Protein AF-A0A1X7SL71-F1 (afdb_monomer)

Mean predicted aligned error: 4.8 Å

InterPro domains:
  IPR027791 Galactosyltransferase, C-terminal [PF02709] (44-107)
  IPR029044 Nucleotide-diphospho-sugar transferases [G3DSA:3.90.550.10] (1-158)
  IPR029044 Nucleotide-diphospho-sugar transferases [SSF53448] (43-143)

Structure (mmCIF, N/CA/C/O backbone):
data_AF-A0A1X7SL71-F1
#
_entry.id   AF-A0A1X7SL71-F1
#
loop_
_atom_site.group_PDB
_atom_site.id
_atom_site.type_symbol
_atom_site.label_atom_id
_atom_site.label_alt_id
_atom_site.label_comp_id
_atom_site.label_asym_id
_atom_site.label_entity_id
_atom_site.label_seq_id
_atom_site.pdbx_PDB_ins_code
_atom_site.Cartn_x
_atom_site.Cartn_y
_atom_site.Cartn_z
_atom_site.occupancy
_atom_site.B_iso_or_equiv
_atom_site.auth_seq_id
_atom_site.auth_comp_id
_atom_site.auth_asym_id
_atom_site.auth_atom_id
_atom_site.pdbx_PDB_model_num
ATOM 1 N N . MET A 1 1 ? -11.755 2.488 -23.282 1.00 52.66 1 MET A N 1
ATOM 2 C CA . MET A 1 1 ? -10.966 1.267 -22.998 1.00 52.66 1 MET A CA 1
ATOM 3 C C . MET A 1 1 ? -12.011 0.250 -22.595 1.00 52.66 1 MET A C 1
ATOM 5 O O . MET A 1 1 ? -12.342 0.161 -21.422 1.00 52.66 1 MET A O 1
ATOM 9 N N . ASP A 1 2 ? -12.630 -0.377 -23.592 1.00 79.38 2 ASP A N 1
ATOM 10 C CA . ASP A 1 2 ? -13.856 -1.179 -23.428 1.00 79.38 2 ASP A CA 1
ATOM 11 C C . ASP A 1 2 ? -13.773 -2.496 -24.230 1.00 79.38 2 ASP A C 1
ATOM 13 O O . ASP A 1 2 ? -14.717 -3.274 -24.256 1.00 79.38 2 ASP A O 1
ATOM 17 N N . THR A 1 3 ? -12.629 -2.759 -24.873 1.00 89.06 3 THR A N 1
ATOM 18 C CA . THR A 1 3 ? -12.380 -3.891 -25.784 1.00 89.06 3 THR A CA 1
ATOM 19 C C . THR A 1 3 ? -11.825 -5.135 -25.088 1.00 89.06 3 THR A C 1
ATOM 21 O O . THR A 1 3 ? -11.724 -6.179 -25.715 1.00 89.06 3 THR A O 1
ATOM 24 N N . PHE A 1 4 ? -11.481 -5.042 -23.794 1.00 90.06 4 PHE A N 1
ATOM 25 C CA . PHE A 1 4 ? -10.818 -6.102 -23.012 1.00 90.06 4 PHE A CA 1
ATOM 26 C C . PHE A 1 4 ? -9.438 -6.541 -23.541 1.00 90.06 4 PHE A C 1
ATOM 28 O O . PHE A 1 4 ? -8.924 -7.579 -23.126 1.00 90.06 4 PHE A O 1
ATOM 35 N N . ASP A 1 5 ? -8.798 -5.730 -24.387 1.00 93.25 5 ASP A N 1
ATOM 36 C CA . ASP A 1 5 ? -7.448 -6.012 -24.875 1.00 93.25 5 ASP A CA 1
ATOM 37 C C . ASP A 1 5 ? -6.431 -6.107 -23.729 1.00 93.25 5 ASP A C 1
ATOM 39 O O . ASP A 1 5 ? -6.393 -5.271 -22.818 1.00 93.25 5 ASP A O 1
ATOM 43 N N . TYR A 1 6 ? -5.558 -7.112 -23.806 1.00 93.06 6 TYR A N 1
ATOM 44 C CA . TYR A 1 6 ? -4.435 -7.255 -22.889 1.00 93.06 6 TYR A CA 1
ATOM 45 C C . TYR A 1 6 ? -3.260 -6.407 -23.382 1.00 93.06 6 TYR A C 1
ATOM 47 O O . TYR A 1 6 ? -2.579 -6.763 -24.342 1.00 93.06 6 TYR A O 1
ATOM 55 N N . ILE A 1 7 ? -2.999 -5.289 -22.705 1.00 92.38 7 ILE A N 1
ATOM 56 C CA . ILE A 1 7 ? -1.925 -4.354 -23.059 1.00 92.38 7 ILE A CA 1
ATOM 57 C C . ILE A 1 7 ? -0.848 -4.376 -21.972 1.00 92.38 7 ILE A C 1
ATOM 59 O O . ILE A 1 7 ? -1.141 -4.343 -20.775 1.00 92.38 7 ILE A O 1
ATOM 63 N N . GLY A 1 8 ? 0.418 -4.428 -22.391 1.00 90.50 8 GLY A N 1
ATOM 64 C CA . GLY A 1 8 ? 1.561 -4.417 -21.482 1.00 90.50 8 GLY A CA 1
ATOM 65 C C . GLY A 1 8 ? 1.679 -3.103 -20.704 1.00 90.50 8 GLY A C 1
ATOM 66 O O . GLY A 1 8 ? 1.674 -2.021 -21.285 1.00 90.50 8 GLY A O 1
ATOM 67 N N . ALA A 1 9 ? 1.832 -3.202 -19.382 1.00 86.12 9 ALA A N 1
ATOM 68 C CA . ALA A 1 9 ? 2.164 -2.066 -18.527 1.00 86.12 9 ALA A CA 1
ATOM 69 C C . ALA A 1 9 ? 3.675 -1.763 -18.541 1.00 86.12 9 ALA A C 1
ATOM 71 O O . ALA A 1 9 ? 4.499 -2.670 -18.717 1.00 86.12 9 ALA A O 1
ATOM 72 N N . SER A 1 10 ? 4.031 -0.496 -18.290 1.00 83.88 10 SER A N 1
ATOM 73 C CA . SER A 1 10 ? 5.426 -0.060 -18.130 1.00 83.88 10 SER A CA 1
ATOM 74 C C . SER A 1 10 ? 6.137 -0.848 -17.025 1.00 83.88 10 SER A C 1
ATOM 76 O O . SER A 1 10 ? 5.573 -1.089 -15.958 1.00 83.88 10 SER A O 1
ATOM 78 N N . SER A 1 11 ? 7.389 -1.238 -17.273 1.00 81.25 11 SER A N 1
ATOM 79 C CA . SER A 1 11 ? 8.245 -1.952 -16.315 1.00 81.25 11 SER A CA 1
ATOM 80 C C . SER A 1 11 ? 9.002 -1.036 -15.349 1.00 81.25 11 SER A C 1
ATOM 82 O O . SER A 1 11 ? 9.721 -1.535 -14.491 1.00 81.25 11 SER A O 1
ATOM 84 N N . GLU A 1 12 ? 8.866 0.287 -15.475 1.00 86.88 12 GLU A N 1
ATOM 85 C CA . GLU A 1 12 ? 9.596 1.277 -14.664 1.00 86.88 12 GLU A CA 1
ATOM 86 C C . GLU A 1 12 ? 8.690 2.020 -13.672 1.00 86.88 12 GLU A C 1
ATOM 88 O O . GLU A 1 12 ? 8.853 3.218 -13.420 1.00 86.88 12 GLU A O 1
ATOM 93 N N . LEU A 1 13 ? 7.704 1.311 -13.125 1.00 92.56 13 LEU A N 1
ATOM 94 C CA . LEU A 1 13 ? 6.775 1.830 -12.128 1.00 92.56 13 LEU A CA 1
ATOM 95 C C . LEU A 1 13 ? 6.958 1.096 -10.803 1.00 92.56 13 LEU A C 1
ATOM 97 O O . LEU A 1 13 ? 7.167 -0.117 -10.765 1.00 92.56 13 LEU A O 1
ATOM 101 N N . ARG A 1 14 ? 6.843 1.839 -9.705 1.00 95.38 14 ARG A N 1
ATOM 102 C CA . ARG A 1 14 ? 6.706 1.294 -8.351 1.00 95.38 14 ARG A CA 1
ATOM 103 C C . ARG A 1 14 ? 5.491 1.905 -7.671 1.00 95.38 14 ARG A C 1
ATOM 105 O O . ARG A 1 14 ? 5.054 2.993 -8.038 1.00 95.38 14 ARG A O 1
ATOM 112 N N . GLY A 1 15 ? 4.940 1.205 -6.691 1.00 97.25 15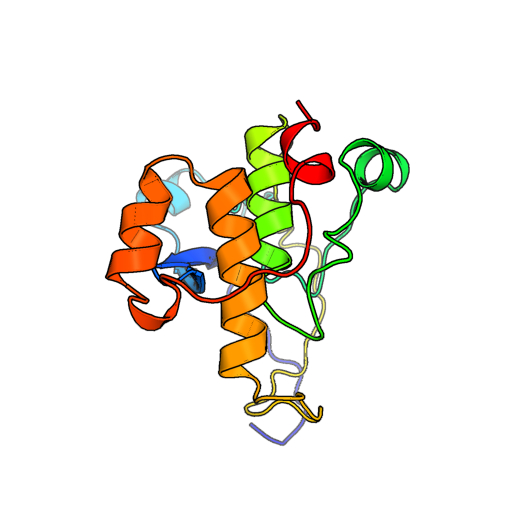 GLY A N 1
ATOM 113 C CA . GLY A 1 15 ? 3.827 1.728 -5.915 1.00 97.25 15 GLY A CA 1
ATOM 114 C C . GLY A 1 15 ? 4.296 2.785 -4.920 1.00 97.25 15 GLY A C 1
ATOM 115 O O . GLY A 1 15 ? 5.328 2.642 -4.263 1.00 97.25 15 GLY A O 1
ATOM 116 N N . GLY A 1 16 ? 3.506 3.838 -4.803 1.00 97.69 16 GLY A N 1
ATOM 117 C CA . GLY A 1 16 ? 3.681 4.921 -3.853 1.00 97.69 16 GLY A CA 1
ATOM 118 C C . GLY A 1 16 ? 2.332 5.413 -3.352 1.00 97.69 16 GLY A C 1
ATOM 119 O O . GLY A 1 16 ? 1.280 4.852 -3.673 1.00 97.69 16 GLY A O 1
ATOM 120 N N . PHE A 1 17 ? 2.365 6.463 -2.542 1.00 98.00 17 PHE A N 1
ATOM 121 C CA . PHE A 1 17 ? 1.162 7.082 -2.005 1.00 98.00 17 PHE A CA 1
ATOM 122 C C . PHE A 1 17 ? 1.390 8.555 -1.670 1.00 98.00 17 PHE A C 1
ATOM 124 O O . PHE A 1 17 ? 2.534 9.006 -1.586 1.00 98.00 17 PHE A O 1
ATOM 131 N N . ASP A 1 18 ? 0.307 9.314 -1.540 1.00 97.44 18 ASP A N 1
ATOM 132 C CA . ASP A 1 18 ? 0.333 10.669 -0.984 1.00 97.44 18 ASP A CA 1
ATOM 133 C C . ASP A 1 18 ? -0.130 10.687 0.480 1.00 97.44 18 ASP A C 1
ATOM 135 O O . ASP A 1 18 ? -0.619 9.689 1.008 1.00 97.44 18 ASP A O 1
ATOM 139 N N . TRP A 1 19 ? -0.017 11.835 1.150 1.00 98.00 19 TRP A N 1
ATOM 140 C CA . TRP A 1 19 ? -0.417 11.958 2.554 1.00 98.00 19 TRP A CA 1
ATOM 141 C C . TRP A 1 19 ? -1.899 11.664 2.805 1.00 98.00 19 TRP A C 1
ATOM 143 O O . TRP A 1 19 ? -2.254 11.316 3.921 1.00 98.00 19 TRP A O 1
ATOM 153 N N . SER A 1 20 ? -2.768 11.704 1.790 1.00 96.56 20 SER A N 1
ATOM 154 C CA . SER A 1 20 ? -4.172 11.305 1.934 1.00 96.56 20 SER A CA 1
ATOM 155 C C . SER A 1 20 ? -4.368 9.782 1.981 1.00 96.56 20 SER A C 1
ATOM 157 O O . SER A 1 20 ? -5.515 9.327 2.012 1.00 96.56 20 SER A O 1
ATOM 159 N N . LEU A 1 21 ? -3.275 9.005 1.969 1.00 97.38 21 LEU A N 1
ATOM 160 C CA . LEU A 1 21 ? -3.258 7.557 1.781 1.00 97.38 21 LEU A CA 1
ATOM 161 C C . LEU A 1 21 ? -4.009 7.165 0.508 1.00 97.38 21 LEU A C 1
ATOM 163 O O . LEU A 1 21 ? -4.893 6.314 0.526 1.00 97.38 21 LEU A O 1
ATOM 167 N N . HIS A 1 22 ? -3.689 7.825 -0.605 1.00 96.69 22 HIS A N 1
ATOM 168 C CA . HIS A 1 22 ? -4.132 7.435 -1.939 1.00 96.69 22 HIS A CA 1
ATOM 169 C C . HIS A 1 22 ? -2.989 6.753 -2.692 1.00 96.69 22 HIS A C 1
ATOM 171 O O . HIS A 1 22 ? -1.881 7.282 -2.748 1.00 96.69 22 HIS A O 1
ATOM 177 N N . PHE A 1 23 ? -3.248 5.572 -3.258 1.00 97.00 23 PHE A N 1
ATOM 178 C CA . PHE A 1 23 ? -2.240 4.806 -3.985 1.00 97.00 23 PHE A CA 1
ATOM 179 C C . PHE A 1 23 ? -1.955 5.459 -5.336 1.00 97.00 23 PHE A C 1
ATOM 181 O O . PHE A 1 23 ? -2.874 5.850 -6.053 1.00 97.00 23 PHE A O 1
ATOM 188 N N . LYS A 1 24 ? -0.681 5.506 -5.716 1.00 95.81 24 LYS A N 1
ATOM 189 C CA . LYS A 1 24 ? -0.238 5.988 -7.022 1.00 95.81 24 LYS A CA 1
ATOM 190 C C . LYS A 1 24 ? 0.915 5.150 -7.556 1.00 95.81 24 LYS A C 1
ATOM 192 O O . LYS A 1 24 ? 1.637 4.499 -6.803 1.00 95.81 24 LYS A O 1
ATOM 197 N N . TRP A 1 25 ? 1.109 5.215 -8.865 1.00 95.25 25 TRP A N 1
ATOM 198 C CA . TRP A 1 25 ? 2.299 4.684 -9.515 1.00 95.25 25 TRP A CA 1
ATOM 199 C C . TRP A 1 25 ? 3.331 5.795 -9.656 1.00 95.25 25 TRP A C 1
ATOM 201 O O . TRP A 1 25 ? 3.078 6.793 -10.327 1.00 95.25 25 TRP A O 1
ATOM 211 N N . ASP A 1 26 ? 4.494 5.611 -9.042 1.00 95.31 26 ASP A N 1
ATOM 212 C CA . ASP A 1 26 ? 5.629 6.512 -9.195 1.00 95.31 26 ASP A CA 1
ATOM 213 C C . ASP A 1 26 ? 6.608 5.924 -10.219 1.00 95.31 26 ASP A C 1
ATOM 215 O O . ASP A 1 26 ? 7.030 4.766 -10.120 1.00 95.31 26 ASP A O 1
ATOM 219 N N . GLY A 1 27 ? 6.980 6.738 -11.207 1.00 94.50 27 GLY A N 1
ATOM 220 C CA . GLY A 1 27 ? 8.041 6.407 -12.152 1.00 94.50 27 GLY A CA 1
ATOM 221 C C . GLY A 1 27 ? 9.419 6.431 -11.496 1.00 94.50 27 GLY A C 1
ATOM 222 O O . GLY A 1 27 ? 9.638 7.079 -10.469 1.00 94.50 27 GLY A O 1
ATOM 223 N N . PHE A 1 28 ? 10.371 5.728 -12.099 1.00 93.62 28 PHE A N 1
ATOM 224 C CA . PHE A 1 28 ? 11.726 5.681 -11.559 1.00 93.62 28 PHE A CA 1
ATOM 225 C C . PHE A 1 28 ? 12.430 7.024 -11.745 1.00 93.62 28 PHE A C 1
ATOM 227 O O . PHE A 1 28 ? 12.360 7.650 -12.808 1.00 93.62 28 PHE A O 1
ATOM 234 N N . THR A 1 29 ? 13.173 7.444 -10.722 1.00 92.94 29 THR A N 1
ATOM 235 C CA . THR A 1 29 ? 14.109 8.561 -10.863 1.00 92.94 29 THR A CA 1
ATOM 236 C C . THR A 1 29 ? 15.279 8.153 -11.768 1.00 92.94 29 THR A C 1
ATOM 238 O O . THR A 1 29 ? 15.595 6.961 -11.872 1.00 92.94 29 THR A O 1
ATOM 241 N N . PRO A 1 30 ? 15.987 9.110 -12.398 1.00 94.12 30 PRO A N 1
ATOM 242 C CA . PRO A 1 30 ? 17.179 8.798 -13.191 1.00 94.12 30 PRO A CA 1
ATOM 243 C C . PRO A 1 30 ? 18.216 7.969 -12.417 1.00 94.12 30 PRO A C 1
ATOM 245 O O . PRO A 1 30 ? 18.770 7.015 -12.954 1.00 94.12 30 PRO A O 1
ATOM 248 N N . ALA A 1 31 ? 18.409 8.264 -11.127 1.00 93.12 31 ALA A N 1
ATOM 249 C CA . ALA A 1 31 ? 19.324 7.521 -10.263 1.00 93.12 31 ALA A CA 1
ATOM 250 C C . ALA A 1 31 ? 18.872 6.072 -10.011 1.00 93.12 31 ALA A C 1
ATOM 252 O O . ALA A 1 31 ? 19.705 5.174 -9.920 1.00 93.12 31 ALA A O 1
ATOM 253 N N . GLN A 1 32 ? 17.564 5.823 -9.898 1.00 92.56 32 GLN A N 1
ATOM 254 C CA . GLN A 1 32 ? 17.030 4.465 -9.764 1.00 92.56 32 GLN A CA 1
ATOM 255 C C . GLN A 1 32 ? 17.212 3.665 -11.050 1.00 92.56 32 GLN A C 1
ATOM 257 O O . GLN A 1 32 ? 17.646 2.520 -10.977 1.00 92.56 32 GLN A O 1
ATOM 262 N N . ARG A 1 33 ? 16.950 4.275 -12.215 1.00 92.44 33 ARG A N 1
ATOM 263 C CA . ARG A 1 33 ? 17.209 3.646 -13.519 1.00 92.44 33 ARG A CA 1
ATOM 264 C C . ARG A 1 33 ? 18.682 3.294 -13.698 1.00 92.44 33 ARG A C 1
ATOM 266 O O . ARG A 1 33 ? 18.985 2.164 -14.047 1.00 92.44 33 ARG A O 1
ATOM 273 N N . ALA A 1 34 ? 19.591 4.218 -13.390 1.00 93.19 34 ALA A N 1
ATOM 274 C CA . ALA A 1 34 ? 21.028 3.998 -13.556 1.00 93.19 34 ALA A CA 1
ATOM 275 C C . ALA A 1 34 ? 21.593 2.880 -12.659 1.00 93.19 34 ALA A C 1
ATOM 277 O O . ALA A 1 34 ? 22.595 2.261 -13.001 1.00 93.19 34 ALA A O 1
ATOM 278 N N .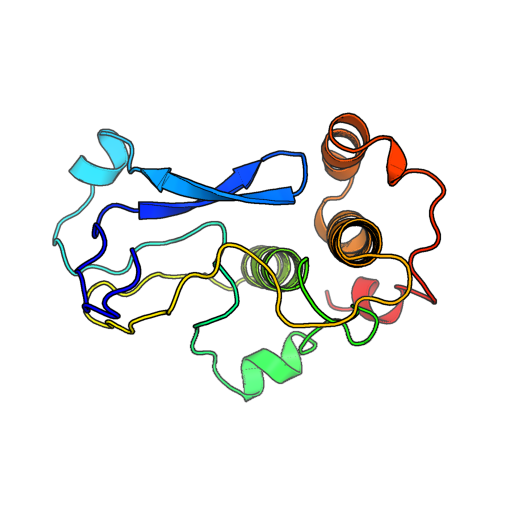 LYS A 1 35 ? 20.960 2.610 -11.508 1.00 93.31 35 LYS A N 1
ATOM 279 C CA . LYS A 1 35 ? 21.356 1.512 -10.609 1.00 93.31 35 LYS A CA 1
ATOM 280 C C . LYS A 1 35 ? 20.916 0.137 -11.104 1.00 93.31 35 LYS A C 1
ATOM 282 O O . LYS A 1 35 ? 21.442 -0.861 -10.611 1.00 93.31 35 LYS A O 1
ATOM 287 N N . ARG A 1 36 ? 19.953 0.079 -12.027 1.00 92.81 36 ARG A N 1
ATOM 288 C CA . ARG A 1 36 ? 19.449 -1.184 -12.552 1.00 92.81 36 ARG A CA 1
ATOM 289 C C . ARG A 1 36 ? 20.490 -1.846 -13.438 1.00 92.81 36 ARG A C 1
ATOM 291 O O . ARG A 1 36 ? 21.006 -1.232 -14.366 1.00 92.81 36 ARG A O 1
ATOM 298 N N . LYS A 1 37 ? 20.762 -3.118 -13.168 1.00 94.12 37 LYS A N 1
ATOM 299 C CA . LYS A 1 37 ? 21.643 -3.953 -13.995 1.00 94.12 37 LYS A CA 1
ATOM 300 C C . LYS A 1 37 ? 20.863 -4.742 -15.037 1.00 94.12 37 LYS A C 1
ATOM 302 O O . LYS A 1 37 ? 21.452 -5.212 -16.004 1.00 94.12 37 LYS A O 1
ATOM 307 N N . SER A 1 38 ? 19.560 -4.930 -14.830 1.00 93.69 38 SER A N 1
ATOM 308 C CA . SER A 1 38 ? 18.732 -5.742 -15.713 1.00 93.69 38 SER A CA 1
ATOM 309 C C . SER A 1 38 ? 17.284 -5.253 -15.729 1.00 93.69 38 SER A C 1
ATOM 311 O O . SER A 1 38 ? 16.718 -4.956 -14.677 1.00 93.69 38 SER A O 1
ATOM 313 N N . PRO A 1 39 ? 16.610 -5.229 -16.893 1.00 91.25 39 PRO A N 1
ATOM 314 C CA . PRO A 1 39 ? 15.197 -4.861 -16.954 1.00 91.25 39 PRO A CA 1
ATOM 315 C C . PRO A 1 39 ? 14.303 -5.807 -16.138 1.00 91.25 39 PRO A C 1
ATOM 317 O O . PRO A 1 39 ? 13.225 -5.391 -15.715 1.00 91.25 39 PRO A O 1
ATOM 320 N N . ILE A 1 40 ? 14.760 -7.033 -15.860 1.00 93.44 40 ILE A N 1
ATOM 321 C CA . ILE A 1 40 ? 13.995 -8.063 -15.147 1.00 93.44 40 ILE A CA 1
ATOM 322 C C . ILE A 1 40 ? 14.335 -8.208 -13.661 1.00 93.44 40 ILE A C 1
ATOM 324 O O . ILE A 1 40 ? 13.757 -9.061 -12.990 1.00 93.44 40 ILE A O 1
ATOM 328 N N . GLU A 1 41 ? 15.255 -7.403 -13.125 1.00 94.88 41 GLU A N 1
ATOM 329 C CA . GLU A 1 41 ? 15.573 -7.494 -11.698 1.00 94.88 41 GLU A CA 1
ATOM 330 C C . GLU A 1 41 ? 14.367 -7.077 -10.831 1.00 94.88 41 GLU A C 1
ATOM 332 O O . GLU A 1 41 ? 13.642 -6.138 -11.213 1.00 94.88 41 GLU A O 1
ATOM 337 N N . PRO A 1 42 ? 14.163 -7.730 -9.668 1.00 95.75 42 PRO A N 1
ATOM 338 C CA . PRO A 1 42 ? 13.135 -7.347 -8.708 1.00 95.75 42 PRO A CA 1
ATOM 339 C C . PRO A 1 42 ? 13.200 -5.861 -8.349 1.00 95.75 42 PRO A C 1
ATOM 341 O O . PRO A 1 42 ? 14.267 -5.279 -8.147 1.00 95.75 42 PRO A O 1
ATOM 344 N N . ILE A 1 43 ? 12.033 -5.231 -8.272 1.00 96.00 43 ILE A N 1
ATOM 345 C CA . ILE A 1 43 ? 11.888 -3.813 -7.948 1.00 96.00 43 ILE A CA 1
ATOM 346 C C . ILE A 1 43 ? 11.367 -3.703 -6.524 1.00 96.00 43 ILE A C 1
ATOM 348 O O . ILE A 1 43 ? 10.198 -3.993 -6.279 1.00 96.00 43 ILE A O 1
ATOM 352 N N . LYS A 1 44 ? 12.191 -3.212 -5.594 1.00 96.19 44 LYS A N 1
ATOM 353 C CA . LYS A 1 44 ? 11.709 -2.857 -4.253 1.00 96.19 44 LYS A CA 1
ATOM 354 C C . LYS A 1 44 ? 10.671 -1.736 -4.343 1.00 96.19 44 LYS A C 1
ATOM 356 O O . LYS A 1 44 ? 10.955 -0.663 -4.884 1.00 96.19 44 LYS A O 1
ATOM 361 N N . THR A 1 45 ? 9.486 -1.974 -3.787 1.00 97.69 45 THR A N 1
ATOM 362 C CA . THR A 1 45 ? 8.361 -1.035 -3.820 1.00 97.69 45 THR A CA 1
ATOM 363 C C . THR A 1 45 ? 7.948 -0.615 -2.404 1.00 97.69 45 THR A C 1
ATOM 365 O O . THR A 1 45 ? 7.770 -1.473 -1.544 1.00 97.69 45 THR A O 1
ATOM 368 N N . PRO A 1 46 ? 7.792 0.689 -2.114 1.00 97.62 46 PRO A N 1
ATOM 369 C CA . PRO A 1 46 ? 7.273 1.143 -0.820 1.00 97.62 46 PRO A CA 1
ATOM 370 C C . PRO A 1 46 ? 5.854 0.646 -0.525 1.00 97.62 46 PRO A C 1
ATOM 372 O O . PRO A 1 46 ? 5.502 0.412 0.625 1.00 97.62 46 PRO A O 1
ATOM 375 N N . MET A 1 47 ? 5.043 0.500 -1.572 1.00 98.12 47 MET A N 1
ATOM 376 C CA . MET A 1 47 ? 3.623 0.185 -1.476 1.00 98.12 47 MET A CA 1
ATOM 377 C C . MET A 1 47 ? 3.243 -0.817 -2.565 1.00 98.12 47 MET A C 1
ATOM 379 O O . MET A 1 47 ? 3.725 -0.712 -3.696 1.00 98.12 47 MET A O 1
ATOM 383 N N . ILE A 1 48 ? 2.370 -1.771 -2.254 1.00 98.06 48 ILE A N 1
ATOM 384 C CA . ILE A 1 48 ? 1.707 -2.601 -3.270 1.00 98.06 48 ILE A CA 1
ATOM 385 C C . ILE A 1 48 ? 0.301 -2.068 -3.558 1.00 98.06 48 ILE A C 1
ATOM 387 O O . ILE A 1 48 ? -0.325 -1.434 -2.711 1.00 98.06 48 ILE A O 1
ATOM 391 N N . ALA A 1 49 ? -0.222 -2.363 -4.750 1.00 96.12 49 ALA A N 1
ATOM 392 C CA . ALA A 1 49 ? -1.616 -2.056 -5.077 1.00 96.12 49 ALA A CA 1
ATOM 393 C C . ALA A 1 49 ? -2.612 -2.896 -4.247 1.00 96.12 49 ALA A C 1
ATOM 395 O O . ALA A 1 49 ? -3.757 -2.496 -4.082 1.00 96.12 49 ALA A O 1
ATOM 396 N N . GLY A 1 50 ? -2.181 -4.055 -3.729 1.00 93.94 50 GLY A N 1
ATOM 397 C CA . GLY A 1 50 ? -2.934 -4.900 -2.793 1.00 93.94 50 GLY A CA 1
ATOM 398 C C . GLY A 1 50 ? -3.659 -6.086 -3.429 1.00 93.94 50 GLY A C 1
ATOM 399 O O . GLY A 1 50 ? -3.639 -7.174 -2.871 1.00 93.94 50 GLY A O 1
ATOM 400 N N . GLY A 1 51 ? -4.238 -5.923 -4.621 1.00 93.81 51 GLY A N 1
ATOM 401 C CA . GLY A 1 51 ? -5.076 -6.971 -5.228 1.00 93.81 51 GLY A CA 1
ATOM 402 C C . GLY A 1 51 ? -4.329 -8.192 -5.782 1.00 93.81 51 GLY A C 1
ATOM 403 O O . GLY A 1 51 ? -4.937 -9.242 -5.962 1.00 93.81 51 GLY A O 1
ATOM 404 N N . LEU A 1 52 ? -3.031 -8.067 -6.079 1.00 97.38 52 LEU A N 1
ATOM 405 C CA . LEU A 1 52 ? -2.218 -9.135 -6.666 1.00 97.38 52 LEU A CA 1
ATOM 406 C C . LEU A 1 52 ? -0.846 -9.173 -5.992 1.00 97.38 52 LEU A C 1
ATOM 408 O O . LEU A 1 52 ? -0.038 -8.264 -6.175 1.00 97.38 52 LEU A O 1
ATOM 412 N N . PHE A 1 53 ? -0.586 -10.221 -5.219 1.00 98.00 53 PHE A N 1
ATOM 413 C CA . PHE A 1 53 ? 0.714 -10.496 -4.612 1.00 98.00 53 PHE A CA 1
ATOM 414 C C . PHE A 1 53 ? 0.796 -11.970 -4.202 1.00 98.00 53 PHE A C 1
ATOM 416 O O . PHE A 1 53 ? -0.214 -12.670 -4.137 1.00 98.00 53 PHE A O 1
ATOM 423 N N . SER A 1 54 ? 2.005 -12.438 -3.908 1.00 98.00 54 SER A N 1
ATOM 424 C CA . SER A 1 54 ? 2.253 -13.752 -3.314 1.00 98.00 54 SER A CA 1
ATOM 425 C C . SER A 1 54 ? 3.012 -13.579 -2.006 1.00 98.00 54 SER A C 1
ATOM 427 O O . SER A 1 54 ? 3.991 -12.836 -1.960 1.00 98.00 54 SER A O 1
ATOM 429 N N . ILE A 1 55 ? 2.596 -14.288 -0.961 1.00 97.56 55 ILE A N 1
ATOM 430 C CA . ILE A 1 55 ? 3.250 -14.284 0.349 1.00 97.56 55 ILE A CA 1
ATOM 431 C C . ILE A 1 55 ? 3.313 -15.711 0.893 1.00 97.56 55 ILE A C 1
ATOM 433 O O . ILE A 1 55 ? 2.416 -16.521 0.654 1.00 97.56 55 ILE A O 1
ATOM 437 N N . ASN A 1 56 ? 4.368 -16.031 1.642 1.00 97.81 56 ASN A N 1
ATOM 438 C CA . ASN A 1 56 ? 4.422 -17.286 2.381 1.00 97.81 56 ASN A CA 1
ATOM 439 C C . ASN A 1 56 ? 3.270 -17.342 3.406 1.00 97.81 56 ASN A C 1
ATOM 441 O O . ASN A 1 56 ? 3.082 -16.412 4.191 1.00 97.81 56 ASN A O 1
ATOM 445 N N . ARG A 1 57 ? 2.510 -18.446 3.416 1.00 97.50 57 ARG A N 1
ATOM 446 C CA . ARG A 1 57 ? 1.335 -18.618 4.287 1.00 97.50 57 ARG A CA 1
ATOM 447 C C . ARG A 1 57 ? 1.667 -18.457 5.769 1.00 97.50 57 ARG A C 1
ATOM 449 O O . ARG A 1 57 ? 0.918 -17.797 6.482 1.00 97.50 57 ARG A O 1
ATOM 456 N N . GLN A 1 58 ? 2.764 -19.060 6.219 1.00 96.75 58 GLN A N 1
ATOM 457 C CA . GLN A 1 58 ? 3.179 -19.013 7.616 1.00 96.75 58 GLN A CA 1
ATOM 458 C C . GLN A 1 58 ? 3.537 -17.576 8.010 1.00 96.75 58 GLN A C 1
ATOM 460 O O . GLN A 1 58 ? 2.980 -17.055 8.970 1.00 96.75 58 GLN A O 1
ATOM 465 N N . ARG A 1 59 ? 4.317 -16.880 7.171 1.00 92.81 59 ARG A N 1
ATOM 466 C CA . ARG A 1 59 ? 4.636 -15.457 7.368 1.00 92.81 59 ARG A CA 1
ATOM 467 C C . ARG A 1 59 ? 3.385 -14.574 7.415 1.00 92.81 59 ARG A C 1
ATOM 469 O O . ARG A 1 59 ? 3.313 -13.667 8.238 1.00 92.81 59 ARG A O 1
ATOM 476 N N . PHE A 1 60 ? 2.393 -14.822 6.556 1.00 95.81 60 PHE A N 1
ATOM 477 C CA . PHE A 1 60 ? 1.133 -14.068 6.567 1.00 95.81 60 PHE A CA 1
ATOM 478 C C . PHE A 1 60 ? 0.355 -14.257 7.876 1.00 95.81 60 PHE A C 1
ATOM 480 O O . PHE A 1 60 ? -0.223 -13.306 8.393 1.00 95.81 60 PHE A O 1
ATOM 487 N N . ILE A 1 61 ? 0.355 -15.473 8.428 1.00 94.06 61 ILE A N 1
ATOM 488 C CA . ILE A 1 61 ? -0.302 -15.774 9.705 1.00 94.06 61 ILE A CA 1
ATOM 489 C C . ILE A 1 61 ? 0.455 -15.127 10.868 1.00 94.06 61 ILE A C 1
ATOM 491 O O . ILE A 1 61 ? -0.165 -14.431 11.666 1.00 94.06 61 ILE A O 1
ATOM 495 N N . GLU A 1 62 ? 1.773 -15.317 10.937 1.00 91.44 62 GLU A N 1
ATOM 496 C CA . GLU A 1 62 ? 2.634 -14.803 12.015 1.00 91.44 62 GLU A CA 1
ATOM 497 C C . GLU A 1 62 ? 2.636 -13.281 12.096 1.00 91.44 62 GLU A C 1
ATOM 499 O O . GLU A 1 62 ? 2.667 -12.717 13.181 1.00 91.44 62 GLU A O 1
ATOM 504 N N . THR A 1 63 ? 2.546 -12.605 10.951 1.00 90.19 63 THR A N 1
ATOM 505 C CA . THR A 1 63 ? 2.457 -11.142 10.912 1.00 90.19 63 THR A CA 1
ATOM 506 C C . THR A 1 63 ? 1.045 -10.625 11.203 1.00 90.19 63 THR A C 1
ATOM 508 O O . THR A 1 63 ? 0.825 -9.425 11.126 1.00 90.19 63 THR A O 1
ATOM 511 N N . GLY A 1 64 ? 0.067 -11.477 11.524 1.00 91.12 64 GLY A N 1
ATOM 512 C CA . GLY A 1 64 ? -1.269 -11.042 11.948 1.00 91.12 64 GLY A CA 1
ATOM 513 C C . GLY A 1 64 ? -2.324 -10.945 10.839 1.00 91.12 64 GLY A C 1
ATOM 514 O O . GLY A 1 64 ? -3.344 -10.287 11.034 1.00 91.12 64 GLY A O 1
ATOM 515 N N . LYS A 1 65 ? -2.140 -11.611 9.689 1.00 94.81 65 LYS A N 1
ATOM 516 C CA . LYS A 1 65 ? -3.103 -11.649 8.563 1.00 94.81 65 LYS A CA 1
ATOM 517 C C . LYS A 1 65 ? -3.517 -10.239 8.105 1.00 94.81 65 LYS A C 1
ATOM 519 O O . LYS A 1 65 ? -2.651 -9.384 7.994 1.00 94.81 65 LYS A O 1
ATOM 524 N N . TYR A 1 66 ? -4.792 -9.999 7.791 1.00 95.62 66 TYR A N 1
ATOM 525 C CA . TYR A 1 66 ? -5.357 -8.660 7.575 1.00 95.62 66 TYR A CA 1
ATOM 526 C C . TYR A 1 66 ? -6.097 -8.174 8.819 1.00 95.62 66 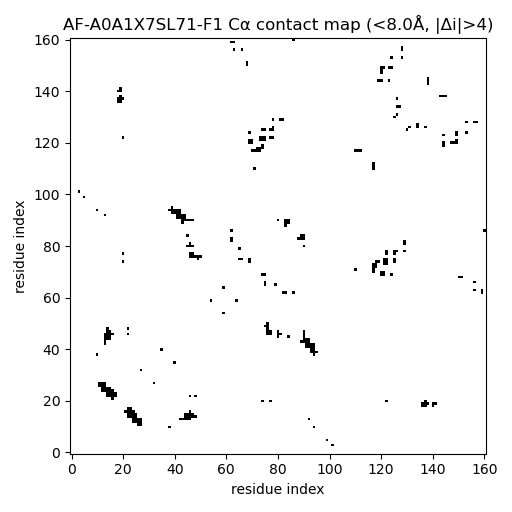TYR A C 1
ATOM 528 O O . TYR A 1 66 ? -6.523 -8.994 9.635 1.00 95.62 66 TYR A O 1
ATOM 536 N N . ASP A 1 67 ? -6.275 -6.855 8.921 1.00 94.31 67 ASP A N 1
ATOM 537 C CA . ASP A 1 67 ? -7.201 -6.217 9.856 1.00 94.31 67 ASP A CA 1
ATOM 538 C C . ASP A 1 67 ? -8.656 -6.565 9.527 1.00 94.31 67 ASP A C 1
ATOM 540 O O . ASP A 1 67 ? -9.227 -6.083 8.554 1.00 94.31 67 ASP A O 1
ATOM 544 N N . ASP A 1 68 ? -9.246 -7.433 10.342 1.00 92.81 68 ASP A N 1
ATOM 545 C CA . ASP A 1 68 ? -10.597 -7.977 10.201 1.00 92.81 68 ASP A CA 1
ATOM 546 C C . ASP A 1 68 ? -11.701 -6.960 10.525 1.00 92.81 68 ASP A C 1
ATOM 548 O O . ASP A 1 68 ? -12.875 -7.217 10.272 1.00 92.81 68 ASP A O 1
ATOM 552 N N . GLN A 1 69 ? -11.329 -5.790 11.047 1.00 92.88 69 GLN A N 1
ATOM 553 C CA . GLN A 1 69 ? -12.230 -4.655 11.250 1.00 92.88 69 GLN A CA 1
ATOM 554 C C . GLN A 1 69 ? -12.233 -3.668 10.067 1.00 92.88 69 GLN A C 1
ATOM 556 O O . GLN A 1 69 ? -12.942 -2.654 10.125 1.00 92.88 69 GLN A O 1
ATOM 561 N N . MET A 1 70 ? -11.437 -3.922 9.019 1.00 93.50 70 MET A N 1
ATOM 562 C CA . MET A 1 70 ? -11.548 -3.193 7.756 1.00 93.50 70 MET A CA 1
ATOM 563 C C . MET A 1 70 ? -12.751 -3.685 6.953 1.00 93.50 70 MET A C 1
ATOM 565 O O . MET A 1 70 ? -12.969 -4.885 6.800 1.00 93.50 70 MET A O 1
ATOM 569 N N . ASP A 1 71 ? -13.514 -2.747 6.394 1.00 92.25 71 ASP A N 1
ATOM 570 C CA . ASP A 1 71 ? -14.745 -3.064 5.672 1.00 92.25 71 ASP A CA 1
ATOM 571 C C . ASP A 1 71 ? -14.532 -3.028 4.155 1.00 92.25 71 ASP A C 1
ATOM 573 O O . ASP A 1 71 ? -13.963 -2.073 3.636 1.00 92.25 71 ASP A O 1
ATOM 577 N N . ILE A 1 72 ? -15.098 -4.001 3.439 1.00 92.25 72 ILE A N 1
ATOM 578 C CA . ILE A 1 72 ? -15.329 -4.044 1.978 1.00 92.25 72 ILE A CA 1
ATOM 579 C C . ILE A 1 72 ? -14.095 -3.804 1.090 1.00 92.25 72 ILE A C 1
ATOM 581 O O . ILE A 1 72 ? -13.687 -4.717 0.377 1.00 92.25 72 ILE A O 1
ATOM 585 N N . TRP A 1 73 ? -13.575 -2.575 1.017 1.00 93.50 73 TRP A N 1
ATOM 586 C CA . TRP A 1 73 ? -12.520 -2.203 0.078 1.00 93.50 73 TRP A CA 1
ATOM 587 C C . TRP A 1 73 ? -11.718 -0.968 0.504 1.00 93.50 73 TRP A C 1
ATOM 589 O O . TRP A 1 73 ? -12.289 0.058 0.888 1.00 93.50 73 TRP A O 1
ATOM 599 N N . GLY A 1 74 ? -10.405 -1.044 0.276 1.00 93.62 74 GLY A N 1
ATOM 600 C CA . GLY A 1 74 ? -9.454 0.057 0.347 1.00 93.62 74 GLY A CA 1
ATOM 601 C C . GLY A 1 74 ? -8.871 0.225 1.744 1.00 93.62 74 GLY A C 1
ATOM 602 O O . GLY A 1 74 ? -9.564 0.022 2.732 1.00 93.62 74 GLY A O 1
ATOM 603 N N . GLY A 1 75 ? -7.601 0.621 1.836 1.00 96.06 75 GLY A N 1
ATOM 604 C CA . GLY A 1 75 ? -6.896 0.767 3.114 1.00 96.06 75 GLY A CA 1
ATOM 605 C C . GLY A 1 75 ? -5.988 -0.421 3.447 1.00 96.06 75 GLY A C 1
ATOM 606 O O . GLY A 1 75 ? -4.883 -0.224 3.953 1.00 96.06 75 GLY A O 1
ATOM 607 N N . GLU A 1 76 ? -6.402 -1.640 3.100 1.00 97.06 76 GL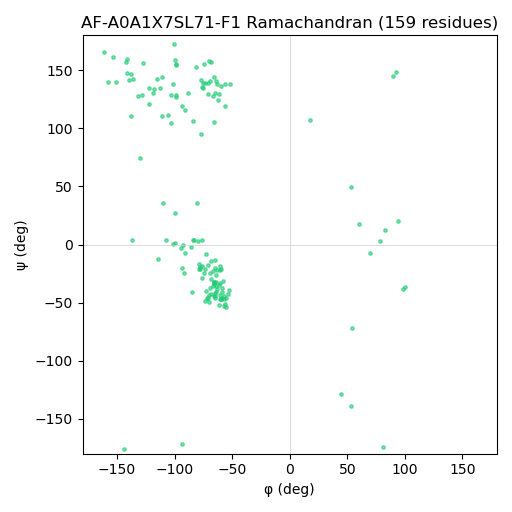U A N 1
ATOM 608 C CA . GLU A 1 76 ? -5.711 -2.884 3.455 1.00 97.06 76 GLU A CA 1
ATOM 609 C C . GLU A 1 76 ? -4.334 -3.007 2.802 1.00 97.06 76 GLU A C 1
ATOM 611 O O . GLU A 1 76 ? -3.400 -3.554 3.387 1.00 97.06 76 GLU A O 1
ATOM 616 N N . ASN A 1 77 ? -4.186 -2.450 1.598 1.00 98.06 77 ASN A N 1
ATOM 617 C CA . ASN A 1 77 ? -2.926 -2.411 0.872 1.00 98.06 77 ASN A CA 1
ATOM 618 C C . ASN A 1 77 ? -1.881 -1.535 1.587 1.00 98.06 77 ASN A C 1
ATOM 620 O O . ASN A 1 77 ? -0.696 -1.868 1.551 1.00 98.06 77 ASN A O 1
ATOM 624 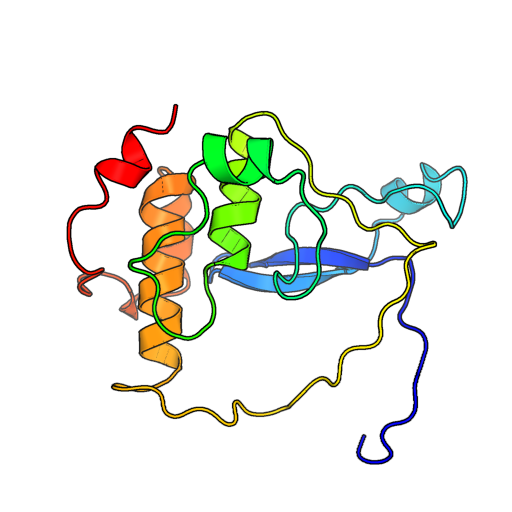N N . PHE A 1 78 ? -2.305 -0.461 2.266 1.00 98.38 78 PHE A N 1
ATOM 625 C CA . PHE A 1 78 ? -1.413 0.391 3.058 1.00 98.38 78 PHE A CA 1
ATOM 626 C C . PHE A 1 78 ? -0.990 -0.296 4.347 1.00 98.38 78 PHE A C 1
ATOM 628 O O . PHE A 1 78 ? 0.203 -0.364 4.623 1.00 98.38 78 PHE A O 1
ATOM 635 N N . GLU A 1 79 ? -1.952 -0.851 5.086 1.00 97.69 79 GLU A N 1
ATOM 636 C CA . GLU A 1 79 ? -1.701 -1.560 6.345 1.00 97.69 79 GLU A CA 1
ATOM 637 C C . GLU A 1 79 ? -0.687 -2.689 6.155 1.00 97.69 79 GLU A C 1
ATOM 639 O O . GLU A 1 79 ? 0.361 -2.682 6.799 1.00 97.69 79 GLU A O 1
ATOM 644 N N . ILE A 1 80 ? -0.929 -3.596 5.201 1.00 97.56 80 ILE A N 1
ATOM 645 C CA . ILE A 1 80 ? -0.015 -4.718 4.966 1.00 97.56 80 ILE A CA 1
ATOM 646 C C . ILE A 1 80 ? 1.348 -4.246 4.453 1.00 97.56 80 ILE A C 1
ATOM 648 O O . ILE A 1 80 ? 2.366 -4.864 4.770 1.00 97.56 80 ILE A O 1
ATOM 652 N N . SER A 1 81 ? 1.402 -3.152 3.683 1.00 98.44 81 SER A N 1
ATOM 653 C CA . SER A 1 81 ? 2.669 -2.629 3.167 1.00 98.44 81 SER A CA 1
ATOM 654 C C . SER A 1 81 ? 3.521 -2.010 4.271 1.00 98.44 81 SER A C 1
ATOM 656 O O . SER A 1 81 ? 4.711 -2.316 4.359 1.00 98.44 81 SER A O 1
ATOM 658 N N . PHE A 1 82 ? 2.920 -1.178 5.129 1.00 98.19 82 PHE A N 1
ATOM 659 C CA . PHE A 1 82 ? 3.599 -0.586 6.280 1.00 98.19 82 PHE A CA 1
ATOM 660 C C . PHE A 1 82 ? 4.083 -1.668 7.232 1.00 98.19 82 PHE A C 1
ATOM 662 O O . PHE A 1 82 ? 5.282 -1.743 7.496 1.00 98.19 82 PHE A O 1
ATOM 669 N N . ARG A 1 83 ? 3.189 -2.579 7.631 1.00 96.94 83 ARG A N 1
ATOM 670 C CA . ARG A 1 83 ? 3.529 -3.711 8.491 1.00 96.94 83 ARG A CA 1
ATOM 671 C C . ARG A 1 83 ? 4.666 -4.551 7.926 1.00 96.94 83 ARG A C 1
ATOM 673 O O . ARG A 1 83 ? 5.607 -4.876 8.639 1.00 96.94 83 ARG A O 1
ATOM 680 N N . THR A 1 84 ? 4.622 -4.889 6.636 1.00 96.81 84 THR A N 1
ATOM 681 C CA . THR A 1 84 ? 5.674 -5.713 6.025 1.00 96.81 84 THR A CA 1
ATOM 682 C C . THR A 1 84 ? 7.041 -5.045 6.134 1.00 96.81 84 THR A C 1
ATOM 684 O O . THR A 1 84 ? 7.994 -5.705 6.536 1.00 96.81 84 THR A O 1
ATOM 687 N N . TRP A 1 85 ? 7.148 -3.753 5.813 1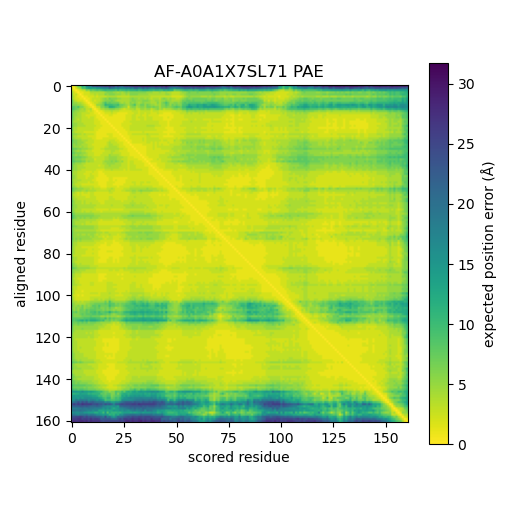.00 97.56 85 TRP A N 1
ATOM 688 C CA . TRP A 1 85 ? 8.418 -3.027 5.899 1.00 97.56 85 TRP A CA 1
ATOM 689 C C . TRP A 1 85 ? 8.876 -2.797 7.344 1.00 97.56 85 TRP A C 1
ATOM 691 O O . TRP A 1 85 ? 10.051 -2.990 7.649 1.00 97.56 85 TRP A O 1
ATOM 701 N N . MET A 1 86 ? 7.962 -2.407 8.232 1.00 96.19 86 MET A N 1
ATOM 702 C CA . MET A 1 86 ? 8.274 -2.052 9.620 1.00 96.19 86 MET A CA 1
ATOM 703 C C . MET A 1 86 ? 8.572 -3.281 10.491 1.00 96.19 86 MET A C 1
ATOM 705 O O . MET A 1 86 ? 9.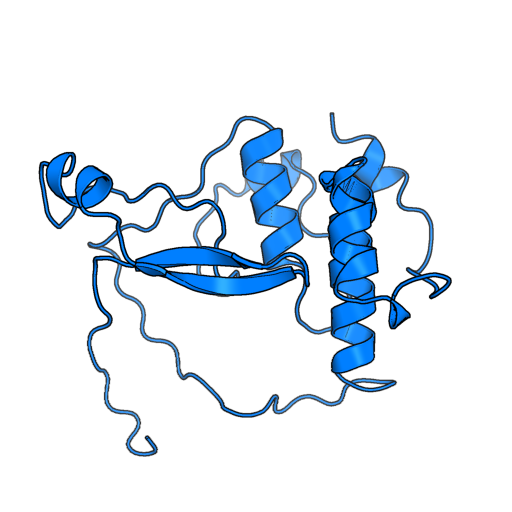342 -3.180 11.439 1.00 96.19 86 MET A O 1
ATOM 709 N N . CYS A 1 87 ? 8.061 -4.459 10.122 1.00 94.50 87 CYS A N 1
ATOM 710 C CA . CYS A 1 87 ? 8.316 -5.730 10.808 1.00 94.50 87 CYS A CA 1
ATOM 711 C C . CYS A 1 87 ? 9.394 -6.592 10.106 1.00 94.50 87 CYS A C 1
ATOM 713 O O . CYS A 1 87 ? 9.375 -7.827 10.183 1.00 94.50 87 CYS A O 1
ATOM 715 N N . GLY A 1 88 ? 10.323 -5.958 9.378 1.00 94.44 88 GLY A N 1
ATOM 716 C CA . GLY A 1 88 ? 11.545 -6.593 8.858 1.00 94.44 88 GLY A CA 1
ATOM 717 C C . GLY A 1 88 ? 11.406 -7.381 7.549 1.00 94.44 88 GLY A C 1
ATOM 718 O O . GLY A 1 88 ? 12.301 -8.145 7.196 1.00 94.44 88 GLY A O 1
ATOM 719 N N . GLY A 1 89 ? 10.293 -7.236 6.831 1.00 95.94 89 GLY A N 1
ATOM 720 C CA . GLY A 1 89 ? 10.106 -7.784 5.487 1.00 95.94 89 GLY A CA 1
ATOM 721 C C . GLY A 1 89 ? 10.461 -6.796 4.371 1.00 95.94 89 GLY A C 1
ATOM 722 O O . GLY A 1 89 ? 10.975 -5.701 4.597 1.00 95.94 89 GLY A O 1
ATOM 723 N N . SER A 1 90 ? 10.153 -7.187 3.136 1.00 97.62 90 SER A N 1
ATOM 724 C CA . SER A 1 90 ? 10.263 -6.335 1.952 1.00 97.62 90 SER A CA 1
ATOM 725 C C . SER A 1 90 ? 9.117 -6.598 0.981 1.00 97.62 90 SER A C 1
ATOM 727 O O . SER A 1 90 ? 8.513 -7.670 0.980 1.00 97.62 90 SER A O 1
ATOM 729 N N . LEU A 1 91 ? 8.833 -5.611 0.134 1.00 98.44 91 LEU A N 1
ATOM 730 C CA . LEU A 1 91 ? 7.852 -5.715 -0.944 1.00 98.44 91 LEU A CA 1
ATOM 731 C C . LEU A 1 91 ? 8.551 -5.520 -2.283 1.00 98.44 91 LEU A C 1
ATOM 733 O O . LEU A 1 91 ? 9.336 -4.579 -2.453 1.00 98.44 91 LEU A O 1
ATOM 737 N N . GLU A 1 92 ? 8.239 -6.387 -3.242 1.00 97.81 92 GLU A N 1
ATOM 738 C CA . GLU A 1 92 ? 8.892 -6.405 -4.547 1.00 97.81 92 GLU A CA 1
ATOM 739 C C . GLU A 1 92 ? 7.883 -6.570 -5.685 1.00 97.81 92 GLU A C 1
ATOM 741 O O . GLU A 1 92 ? 6.914 -7.320 -5.582 1.00 97.81 92 GLU A O 1
ATOM 746 N N . ILE A 1 93 ? 8.132 -5.874 -6.793 1.00 97.50 93 ILE A N 1
ATOM 747 C CA . ILE A 1 93 ? 7.482 -6.115 -8.083 1.00 97.50 93 ILE A CA 1
ATOM 748 C C . ILE A 1 93 ? 8.449 -6.952 -8.916 1.00 97.50 93 ILE A C 1
ATOM 750 O O . ILE A 1 93 ? 9.609 -6.574 -9.081 1.00 97.50 93 ILE A O 1
ATOM 754 N N . ILE A 1 94 ? 7.971 -8.078 -9.445 1.00 97.00 94 ILE A N 1
ATOM 755 C CA . ILE A 1 94 ? 8.780 -9.025 -10.221 1.00 97.00 94 ILE A CA 1
ATOM 756 C C . ILE A 1 94 ? 8.467 -8.845 -11.714 1.00 97.00 94 ILE A C 1
ATOM 758 O O . ILE A 1 94 ? 7.417 -9.314 -12.154 1.00 97.00 94 ILE A O 1
ATOM 762 N N . PRO A 1 95 ? 9.338 -8.209 -12.529 1.00 95.69 95 PRO A N 1
ATOM 763 C CA . PRO A 1 95 ? 9.001 -7.865 -13.917 1.00 95.69 95 PRO A CA 1
ATOM 764 C C . PRO A 1 95 ? 8.731 -9.065 -14.837 1.00 95.69 95 PRO A C 1
ATOM 766 O O . PRO A 1 95 ? 8.067 -8.908 -15.864 1.00 95.69 95 PRO A O 1
ATOM 769 N N . CYS A 1 96 ? 9.238 -10.253 -14.491 1.00 95.44 96 CYS A N 1
ATOM 770 C CA . CYS A 1 96 ? 8.963 -11.496 -15.219 1.00 95.44 96 CYS A CA 1
ATOM 771 C C . CYS A 1 96 ? 7.585 -12.097 -14.906 1.00 95.44 96 CYS A C 1
ATOM 773 O O . CYS A 1 96 ? 7.089 -12.897 -15.693 1.00 95.44 96 CYS A O 1
ATOM 775 N N . SER A 1 97 ? 6.958 -11.725 -13.786 1.00 96.62 97 SER A N 1
ATOM 776 C CA . SER A 1 97 ? 5.606 -12.168 -13.441 1.00 96.62 97 SER A CA 1
ATOM 777 C C . SER A 1 97 ? 4.595 -11.164 -13.986 1.00 96.62 97 SER A C 1
ATOM 779 O O . SER A 1 97 ? 4.591 -9.994 -13.599 1.00 96.62 97 SER A O 1
ATOM 781 N N . ARG A 1 98 ? 3.753 -11.595 -14.929 1.00 95.69 98 ARG A N 1
ATOM 782 C CA . ARG A 1 98 ? 2.787 -10.729 -15.615 1.00 95.69 98 ARG A CA 1
ATOM 783 C C . ARG A 1 98 ? 1.380 -11.267 -15.408 1.00 95.69 98 ARG A C 1
ATOM 785 O O . ARG A 1 98 ? 1.082 -12.389 -15.798 1.00 95.69 98 ARG A O 1
ATOM 792 N N . VAL A 1 99 ? 0.524 -10.441 -14.814 1.00 96.56 99 VAL A N 1
ATOM 793 C CA . VAL A 1 99 ? -0.896 -10.737 -14.611 1.00 96.56 99 VAL A CA 1
ATOM 794 C C . VAL A 1 99 ? -1.704 -9.527 -15.064 1.00 96.56 99 VAL A C 1
ATOM 796 O O . VAL A 1 99 ? -1.432 -8.401 -14.646 1.00 96.56 99 VAL A O 1
ATOM 799 N N . GLY A 1 100 ? -2.685 -9.756 -15.935 1.00 94.88 100 GLY A N 1
ATOM 800 C CA . GLY A 1 100 ? -3.605 -8.716 -16.388 1.00 94.88 100 GLY A CA 1
ATOM 801 C C . GLY A 1 100 ? -4.663 -8.425 -15.335 1.00 94.88 100 GLY A C 1
ATOM 802 O O . GLY A 1 100 ? -5.176 -9.336 -14.690 1.00 94.88 100 GLY A O 1
ATOM 803 N N . HIS A 1 101 ? -5.020 -7.153 -15.187 1.00 94.25 101 HIS A N 1
ATOM 804 C CA . HIS A 1 101 ? -6.097 -6.720 -14.307 1.00 94.25 101 HIS A CA 1
ATOM 805 C C . HIS A 1 101 ? -7.065 -5.826 -15.084 1.00 94.25 101 HIS A C 1
ATOM 807 O O . HIS A 1 101 ? -6.655 -4.848 -15.710 1.00 94.25 101 HIS A O 1
ATOM 813 N N . VAL A 1 102 ? -8.362 -6.138 -15.024 1.00 92.75 102 VAL A N 1
ATOM 814 C CA . VAL A 1 102 ? -9.407 -5.301 -15.627 1.00 92.75 102 VAL A CA 1
ATOM 815 C C . VAL A 1 102 ? -9.635 -4.091 -14.726 1.00 92.75 102 VAL A C 1
ATOM 817 O O . VAL A 1 102 ? -10.386 -4.153 -13.751 1.00 92.75 102 VAL A O 1
ATOM 820 N N . PHE A 1 103 ? -8.974 -2.978 -15.040 1.00 88.69 103 PHE A N 1
ATOM 821 C CA . PHE A 1 103 ? -9.173 -1.720 -14.326 1.00 88.69 103 PHE A CA 1
ATOM 822 C C . PHE A 1 103 ? -10.581 -1.175 -14.577 1.00 88.69 103 PHE A C 1
ATOM 824 O O . PHE A 1 103 ? -11.018 -1.021 -15.715 1.00 88.69 103 PHE A O 1
ATOM 831 N N . ARG A 1 104 ? -11.299 -0.869 -13.494 1.00 86.12 104 ARG A N 1
ATOM 832 C CA . ARG A 1 104 ? -12.675 -0.362 -13.536 1.00 86.12 104 ARG A CA 1
ATOM 833 C C . ARG A 1 104 ? -12.700 1.090 -13.082 1.00 86.12 104 ARG A C 1
ATOM 835 O O . ARG A 1 104 ? -11.990 1.463 -12.156 1.00 86.12 104 ARG A O 1
ATOM 842 N N . LYS A 1 105 ? -13.570 1.898 -13.694 1.00 83.25 105 LYS A N 1
ATOM 843 C CA . LYS A 1 105 ? -13.788 3.300 -13.288 1.00 83.25 105 LYS A CA 1
ATOM 844 C C . LYS A 1 105 ? -14.671 3.437 -12.043 1.00 83.25 1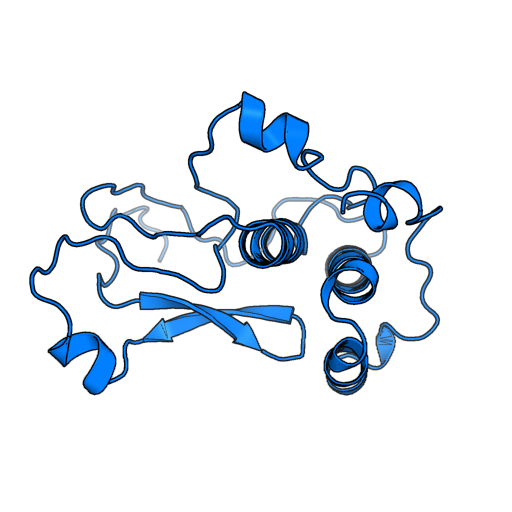05 LYS A C 1
ATOM 846 O O . LYS A 1 105 ? -14.686 4.493 -11.422 1.00 83.25 105 LYS A O 1
ATOM 851 N N . ARG A 1 106 ? -15.467 2.410 -11.725 1.00 84.19 106 ARG A N 1
ATOM 852 C CA . ARG A 1 106 ? -16.447 2.413 -10.630 1.00 84.19 106 ARG A CA 1
ATOM 853 C C . ARG A 1 106 ? -16.461 1.057 -9.932 1.00 84.19 106 ARG A C 1
ATOM 855 O O . ARG A 1 106 ? -16.256 0.026 -10.575 1.00 84.19 106 ARG A O 1
ATOM 862 N N . HIS A 1 107 ? -16.730 1.068 -8.631 1.00 84.19 107 HIS A N 1
ATOM 863 C CA . HIS A 1 107 ? -16.949 -0.155 -7.867 1.00 84.19 107 HIS A CA 1
ATOM 864 C C . HIS A 1 107 ? -18.341 -0.721 -8.183 1.00 84.19 107 HIS A C 1
ATOM 866 O O . HIS A 1 107 ? -19.305 0.043 -8.180 1.00 84.19 107 HIS A O 1
ATOM 872 N N . PRO A 1 108 ? -18.473 -2.035 -8.421 1.00 85.56 108 PRO A N 1
ATOM 873 C CA . PRO A 1 108 ? -19.771 -2.678 -8.637 1.00 85.56 108 PRO A CA 1
ATOM 874 C C . PRO A 1 108 ? -20.481 -3.054 -7.322 1.00 85.56 108 PRO A C 1
ATOM 876 O O . PRO A 1 108 ? -21.507 -3.723 -7.357 1.00 85.56 108 PRO A O 1
ATOM 879 N N . TYR A 1 109 ? -19.910 -2.692 -6.170 1.00 85.19 109 TYR A N 1
ATOM 880 C CA . TYR A 1 109 ? -20.383 -3.098 -4.847 1.00 85.19 109 TYR A CA 1
ATOM 881 C C . TYR A 1 109 ? -21.222 -2.004 -4.189 1.00 85.19 109 TYR A C 1
ATOM 883 O O . TYR A 1 109 ? -21.027 -0.813 -4.442 1.00 85.19 109 TYR A O 1
ATOM 891 N N . VAL A 1 110 ? -22.110 -2.418 -3.289 1.00 87.75 110 VAL A N 1
ATOM 892 C CA . VAL A 1 110 ? -22.851 -1.512 -2.409 1.00 87.75 110 VAL A CA 1
ATOM 893 C C . VAL A 1 110 ? -22.030 -1.275 -1.145 1.00 87.75 110 VAL A C 1
ATOM 895 O O . VAL A 1 110 ? -21.581 -2.223 -0.508 1.00 87.75 110 VAL A O 1
ATOM 898 N N . PHE A 1 111 ? -21.856 -0.007 -0.777 1.00 90.56 111 PHE A N 1
ATOM 899 C CA . PHE A 1 111 ? -21.147 0.403 0.434 1.00 90.56 111 PHE A CA 1
ATOM 900 C C . PHE A 1 111 ? -22.153 0.995 1.422 1.00 90.56 111 PHE A C 1
ATOM 902 O O . PHE A 1 111 ? -22.663 2.091 1.161 1.00 90.56 111 PHE A O 1
ATOM 909 N N . PRO A 1 112 ? -22.450 0.326 2.549 1.00 85.88 112 PRO A N 1
ATOM 910 C CA . PRO A 1 112 ? -23.231 0.930 3.621 1.00 85.88 112 PRO A CA 1
ATOM 911 C C . PRO A 1 112 ? -22.549 2.225 4.087 1.00 85.88 112 PRO A C 1
ATOM 913 O O . PRO A 1 112 ? -21.389 2.213 4.484 1.00 85.88 112 PRO A O 1
ATOM 916 N N . GLY A 1 113 ? -23.237 3.365 3.975 1.00 82.56 113 GLY A N 1
ATOM 917 C CA . GLY A 1 113 ? -22.664 4.681 4.303 1.00 82.56 113 GLY A CA 1
ATOM 918 C C . GLY A 1 113 ? -21.739 5.293 3.237 1.00 82.56 113 GLY A C 1
ATOM 919 O O . GLY A 1 113 ? -21.230 6.393 3.443 1.00 82.56 113 GLY A O 1
ATOM 920 N N . GLY A 1 114 ? -21.562 4.638 2.085 1.00 89.94 114 GLY A N 1
ATOM 921 C CA . GLY A 1 114 ? -20.810 5.148 0.934 1.00 89.94 114 GLY A CA 1
ATOM 922 C C . GLY A 1 114 ? -19.327 4.756 0.912 1.00 89.94 114 GLY A C 1
ATOM 923 O O . GLY A 1 114 ? -18.667 4.632 1.941 1.00 89.94 114 GLY A O 1
ATOM 924 N N . ASN A 1 115 ? -18.775 4.599 -0.296 1.00 90.44 115 ASN A N 1
ATOM 925 C CA . ASN A 1 115 ? -17.400 4.128 -0.510 1.00 90.44 115 ASN A CA 1
ATOM 926 C C . ASN A 1 115 ? -16.338 5.017 0.156 1.00 90.44 115 ASN A C 1
ATOM 928 O O . ASN A 1 115 ? -15.360 4.511 0.696 1.00 90.44 115 ASN A O 1
ATOM 932 N N . ALA A 1 116 ? -16.537 6.335 0.151 1.00 90.69 116 ALA A N 1
ATOM 933 C CA . ALA A 1 116 ? -15.617 7.289 0.753 1.00 90.69 116 ALA A CA 1
ATOM 934 C C . ALA A 1 116 ? -15.525 7.108 2.273 1.00 90.69 116 ALA A C 1
ATOM 936 O O . ALA A 1 116 ? -14.444 7.262 2.839 1.00 90.69 116 ALA A O 1
ATOM 937 N N . MET A 1 117 ? -16.639 6.753 2.920 1.00 90.31 117 MET A N 1
ATOM 938 C CA . MET A 1 117 ? -16.684 6.511 4.358 1.00 90.31 117 MET A CA 1
ATOM 939 C C . MET A 1 117 ? -15.984 5.207 4.724 1.00 90.31 117 MET A C 1
ATOM 941 O O . MET A 1 117 ? -15.148 5.206 5.625 1.00 90.31 117 MET A O 1
ATOM 945 N N . THR A 1 118 ? -16.260 4.134 3.981 1.00 93.12 118 THR A N 1
ATOM 946 C CA . THR A 1 118 ? -15.560 2.853 4.123 1.00 93.12 118 THR A CA 1
ATOM 947 C C . THR A 1 118 ? -14.051 3.014 3.945 1.00 93.12 118 THR A C 1
ATOM 949 O O . THR A 1 118 ? -13.278 2.642 4.826 1.00 93.12 118 THR A O 1
ATOM 952 N N . TYR A 1 119 ? -13.634 3.664 2.855 1.00 94.00 119 TYR A N 1
ATOM 953 C CA . TYR A 1 119 ? -12.224 3.918 2.572 1.00 94.00 119 TYR A CA 1
ATOM 954 C C . TYR A 1 119 ? -11.554 4.698 3.704 1.00 94.00 119 TYR A C 1
ATOM 956 O O . TYR A 1 119 ? -10.490 4.319 4.178 1.00 94.00 119 TYR A O 1
ATOM 964 N N . MET A 1 120 ? -12.205 5.766 4.174 1.00 94.31 120 MET A N 1
ATOM 965 C CA . MET A 1 120 ? -11.686 6.613 5.244 1.00 94.31 120 MET A CA 1
ATOM 966 C C . MET A 1 120 ? -11.550 5.869 6.572 1.00 94.31 120 MET A C 1
ATOM 968 O O . MET A 1 120 ? -10.554 6.078 7.263 1.00 94.31 120 MET A O 1
ATOM 972 N N . LYS A 1 121 ? -12.515 5.011 6.935 1.00 93.94 121 LYS A N 1
ATOM 973 C CA . LYS A 1 121 ? -12.414 4.161 8.131 1.00 93.94 121 LYS A CA 1
ATOM 974 C C . LYS A 1 121 ? -11.158 3.297 8.041 1.00 93.94 121 LYS A C 1
ATOM 976 O O . LYS A 1 121 ? -10.321 3.344 8.939 1.00 93.94 121 LYS A O 1
ATOM 981 N N . ASN A 1 122 ? -10.993 2.569 6.941 1.00 95.38 122 ASN A N 1
ATOM 982 C CA . ASN A 1 122 ? -9.884 1.636 6.772 1.00 95.38 122 ASN A CA 1
ATOM 983 C C . ASN A 1 122 ? -8.522 2.349 6.710 1.00 95.38 122 ASN A C 1
ATOM 985 O O . ASN A 1 122 ? -7.586 1.942 7.396 1.00 95.38 122 ASN A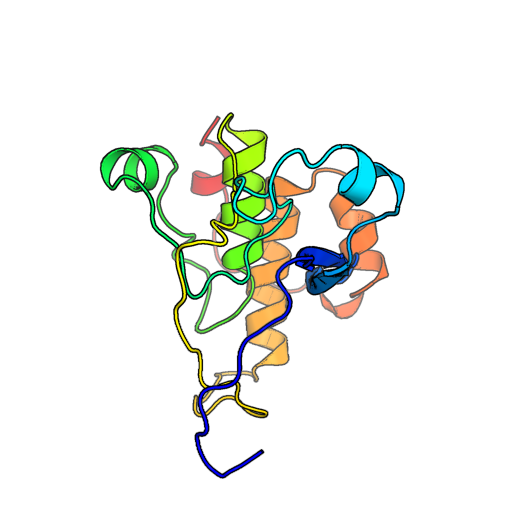 O 1
ATOM 989 N N . THR A 1 123 ? -8.397 3.455 5.964 1.00 96.69 123 THR A N 1
ATOM 990 C CA . THR A 1 123 ? -7.138 4.220 5.918 1.00 96.69 123 THR A CA 1
ATOM 991 C C . THR A 1 123 ? -6.802 4.856 7.258 1.00 96.69 123 THR A C 1
ATOM 993 O O . THR A 1 123 ? -5.631 4.925 7.621 1.00 96.69 123 THR A O 1
ATOM 996 N N . LYS A 1 124 ? -7.809 5.288 8.026 1.00 95.38 124 LYS A N 1
ATOM 997 C CA . LYS A 1 124 ? -7.591 5.824 9.371 1.00 95.38 124 LYS A CA 1
ATOM 998 C C . LYS A 1 124 ? -7.048 4.752 10.320 1.00 95.38 124 LYS A C 1
ATOM 1000 O O . LYS A 1 124 ? -6.106 5.037 11.049 1.00 95.38 124 LYS A O 1
ATOM 1005 N N . ARG A 1 125 ? -7.571 3.521 10.260 1.00 95.06 125 ARG A N 1
ATOM 1006 C CA . ARG A 1 125 ? -7.038 2.384 11.033 1.00 95.06 125 ARG A CA 1
ATOM 1007 C C . ARG A 1 125 ? -5.572 2.105 10.695 1.00 95.06 125 ARG A C 1
ATOM 1009 O O . ARG A 1 125 ? -4.755 1.988 11.600 1.00 95.06 125 ARG A O 1
ATOM 1016 N N . ALA A 1 126 ? -5.220 2.088 9.407 1.00 95.94 126 ALA A N 1
ATOM 1017 C CA . ALA A 1 126 ? -3.826 1.938 8.984 1.00 95.94 126 ALA A CA 1
ATOM 1018 C C . ALA A 1 126 ? -2.932 3.077 9.514 1.00 95.94 126 ALA A C 1
ATOM 1020 O O . ALA A 1 126 ? -1.838 2.815 10.011 1.00 95.94 126 ALA A O 1
ATOM 1021 N N . ALA A 1 127 ? -3.402 4.327 9.442 1.00 96.25 127 ALA A N 1
ATOM 1022 C CA . ALA A 1 127 ? -2.652 5.491 9.907 1.00 96.25 127 ALA A CA 1
ATOM 1023 C C . ALA A 1 127 ? -2.411 5.479 11.422 1.00 96.25 127 ALA A C 1
ATOM 1025 O O . ALA A 1 127 ? -1.307 5.761 11.877 1.00 96.25 127 ALA A O 1
ATOM 1026 N N . GLU A 1 128 ? -3.432 5.144 12.207 1.00 94.56 128 GLU A N 1
ATOM 1027 C CA . GLU A 1 128 ? -3.334 5.151 13.667 1.00 94.56 128 GLU A CA 1
ATOM 1028 C C . GLU A 1 128 ? -2.416 4.065 14.228 1.00 94.56 128 GLU A C 1
ATOM 1030 O O . GLU A 1 128 ? -1.820 4.280 15.279 1.00 94.56 128 GLU A O 1
ATOM 1035 N N . VAL A 1 129 ? -2.291 2.929 13.536 1.00 94.25 129 VAL A N 1
ATOM 1036 C CA . VAL A 1 129 ? -1.412 1.829 13.960 1.00 94.25 129 VAL A CA 1
ATOM 1037 C C . VAL A 1 129 ? 0.026 2.031 13.481 1.00 94.25 129 VAL A C 1
ATOM 1039 O O . VAL A 1 129 ? 0.949 1.762 14.238 1.00 94.25 129 VAL A O 1
ATOM 1042 N N . TRP A 1 130 ? 0.231 2.492 12.242 1.00 96.06 130 TRP A N 1
ATOM 1043 C CA . TRP A 1 130 ? 1.544 2.389 11.585 1.00 96.06 130 TRP A CA 1
ATOM 1044 C C . TRP A 1 130 ? 2.247 3.716 11.297 1.00 96.06 130 TRP A C 1
ATOM 1046 O O . TRP A 1 130 ? 3.407 3.702 10.898 1.00 96.06 130 TRP A O 1
ATOM 1056 N N . MET A 1 131 ? 1.572 4.863 11.410 1.00 96.56 131 MET A N 1
ATOM 1057 C CA . MET A 1 131 ? 2.163 6.140 10.985 1.00 96.56 131 MET A CA 1
ATOM 1058 C C . MET A 1 131 ? 2.704 6.996 12.132 1.00 96.56 131 MET A C 1
ATOM 1060 O O . MET A 1 131 ? 3.215 8.077 11.853 1.00 96.56 131 MET A O 1
ATOM 1064 N N . ASP A 1 132 ? 2.620 6.565 13.392 1.00 95.81 132 ASP A N 1
ATOM 1065 C CA . ASP A 1 132 ? 3.064 7.346 14.557 1.00 95.81 132 ASP A CA 1
ATOM 1066 C C . ASP A 1 132 ? 2.606 8.818 14.465 1.00 95.81 132 ASP A C 1
ATOM 1068 O O . ASP A 1 132 ? 1.438 9.097 14.189 1.00 95.81 132 ASP A O 1
ATOM 1072 N N . ASN A 1 133 ? 3.523 9.777 14.622 1.00 97.69 133 ASN A N 1
ATOM 1073 C CA . ASN A 1 133 ? 3.252 11.210 14.478 1.00 97.69 133 ASN A CA 1
ATOM 1074 C C . ASN A 1 133 ? 3.008 11.640 13.018 1.00 97.69 133 ASN A C 1
ATOM 1076 O O . ASN A 1 133 ? 2.410 12.684 12.769 1.00 97.69 133 ASN A O 1
ATOM 1080 N N . TYR A 1 134 ? 3.403 10.842 12.020 1.00 97.81 134 TYR A N 1
ATOM 1081 C CA . TYR A 1 134 ? 3.134 11.153 10.609 1.00 97.81 134 TYR A CA 1
ATOM 1082 C C . TYR A 1 134 ? 1.646 11.054 10.254 1.00 97.81 134 TYR A C 1
ATOM 1084 O O . TYR A 1 134 ? 1.231 11.587 9.219 1.00 97.81 134 TYR A O 1
ATOM 1092 N N . LYS A 1 135 ? 0.812 10.441 11.108 1.00 96.56 135 LYS A N 1
ATOM 1093 C CA . LYS A 1 135 ? -0.649 10.459 10.940 1.00 96.56 135 LYS A CA 1
ATOM 1094 C C . LYS A 1 135 ? -1.229 11.877 10.947 1.00 96.56 135 LYS A C 1
ATOM 1096 O O . LYS A 1 135 ? -2.290 12.099 10.366 1.00 96.56 135 LYS A O 1
ATOM 1101 N N . ASP A 1 136 ? -0.520 12.859 11.502 1.00 97.69 136 ASP A N 1
ATOM 1102 C CA . ASP A 1 136 ? -0.934 14.264 11.457 1.00 97.69 136 ASP A CA 1
ATOM 1103 C C . ASP A 1 136 ? -0.956 14.824 10.028 1.00 97.69 136 ASP A C 1
ATOM 1105 O O . ASP A 1 136 ? -1.839 15.618 9.685 1.00 97.69 136 ASP A O 1
ATOM 1109 N N . TYR A 1 137 ? -0.064 14.358 9.146 1.00 98.31 137 TYR A N 1
ATOM 1110 C CA . TYR A 1 137 ? -0.112 14.701 7.721 1.00 98.31 137 TYR A CA 1
ATOM 1111 C C . TYR A 1 137 ? -1.311 14.054 7.029 1.00 98.31 137 TYR A C 1
ATOM 1113 O O . TYR A 1 137 ? -1.966 14.702 6.210 1.00 98.31 137 TYR A O 1
ATOM 1121 N N . TYR A 1 138 ? -1.655 12.819 7.410 1.00 97.81 138 TYR A N 1
ATOM 1122 C CA . TYR A 1 138 ? -2.882 12.175 6.945 1.00 97.81 138 TYR A CA 1
ATOM 1123 C C . TYR A 1 138 ? -4.120 12.962 7.354 1.00 97.81 138 TYR A C 1
ATOM 1125 O O . TYR A 1 138 ? -4.962 13.277 6.513 1.00 97.81 138 TYR A O 1
ATOM 1133 N N . TYR A 1 139 ? -4.202 13.375 8.614 1.00 97.25 139 TYR A N 1
ATOM 1134 C CA . TYR A 1 139 ? -5.315 14.185 9.083 1.00 97.25 139 TYR A CA 1
ATOM 1135 C C . TYR A 1 139 ? -5.335 15.605 8.519 1.00 97.25 139 TYR A C 1
ATOM 1137 O O . TYR A 1 139 ? -6.403 16.209 8.449 1.00 97.25 139 TYR A O 1
ATOM 1145 N N . SER A 1 140 ? -4.189 16.139 8.103 1.00 97.56 140 SER A N 1
ATOM 1146 C CA . SER A 1 140 ? -4.120 17.416 7.387 1.00 97.56 140 SER A CA 1
ATOM 1147 C C . SER A 1 140 ? -4.640 17.279 5.952 1.00 97.56 140 SER A C 1
ATOM 1149 O O . SER A 1 140 ? -5.386 18.137 5.489 1.00 97.56 140 SER A O 1
ATOM 1151 N N . ALA A 1 141 ? -4.319 16.176 5.268 1.00 97.00 141 ALA A N 1
ATOM 1152 C CA . ALA A 1 141 ? -4.811 15.880 3.921 1.00 97.00 141 ALA A CA 1
ATOM 1153 C C . ALA A 1 141 ? -6.277 15.402 3.901 1.00 97.00 141 ALA A C 1
ATOM 1155 O O . ALA A 1 141 ? -6.990 15.623 2.922 1.00 97.00 141 ALA A O 1
ATOM 1156 N N . ARG A 1 142 ? -6.750 14.764 4.981 1.00 94.38 142 ARG A N 1
ATOM 1157 C CA . ARG A 1 142 ? -8.142 14.329 5.178 1.00 94.38 142 ARG A CA 1
ATOM 1158 C C . ARG A 1 142 ? -8.701 14.782 6.535 1.00 94.38 142 ARG A C 1
ATOM 1160 O O . ARG A 1 142 ? -8.928 13.946 7.415 1.00 94.38 142 ARG A O 1
ATOM 1167 N N . PRO A 1 143 ? -9.023 16.077 6.709 1.00 94.31 143 PRO A N 1
ATOM 1168 C CA . PRO A 1 143 ? -9.547 16.591 7.979 1.00 94.31 143 PRO A CA 1
ATOM 1169 C C . PRO A 1 143 ? -10.829 15.893 8.445 1.00 94.31 143 PRO A C 1
ATOM 1171 O O . PRO A 1 143 ? -11.035 15.708 9.641 1.00 94.31 143 PRO A O 1
ATOM 1174 N N . SER A 1 144 ? -11.660 15.433 7.504 1.00 91.75 144 SER A N 1
ATOM 1175 C CA . SER A 1 144 ? -12.914 14.719 7.772 1.00 91.75 144 SER A CA 1
ATOM 1176 C C . SER A 1 144 ? -12.743 13.354 8.448 1.00 91.75 144 SER A C 1
ATOM 1178 O O . SER A 1 144 ? -13.731 12.810 8.944 1.00 91.75 144 SER A O 1
ATOM 1180 N N . ALA A 1 145 ? -11.519 12.813 8.497 1.00 91.62 145 ALA A N 1
ATOM 1181 C CA . ALA A 1 145 ? -11.198 11.595 9.234 1.00 91.62 145 ALA A CA 1
ATOM 1182 C C . ALA A 1 145 ? -11.039 11.840 10.749 1.00 91.62 145 ALA A C 1
ATOM 1184 O O . ALA A 1 145 ? -11.190 10.904 11.546 1.00 91.62 145 ALA A O 1
ATOM 1185 N N . LYS A 1 146 ? -10.770 13.083 11.183 1.00 90.31 146 LYS A N 1
ATOM 1186 C CA . LYS A 1 146 ? -10.681 13.427 12.613 1.00 90.31 146 LYS A CA 1
ATOM 1187 C C . LYS A 1 146 ? -12.035 13.201 13.295 1.00 90.31 146 LYS A C 1
ATOM 1189 O O . LYS A 1 146 ? -13.082 13.487 12.725 1.00 90.31 146 LYS A O 1
ATOM 1194 N N . GLY A 1 147 ? -12.023 12.638 14.505 1.00 82.06 147 GLY A N 1
ATOM 1195 C CA . GLY A 1 147 ? -13.237 12.394 15.304 1.00 82.06 147 GLY A CA 1
ATOM 1196 C C . GLY A 1 147 ? -14.192 11.303 14.788 1.00 82.06 147 GLY A C 1
ATOM 1197 O O . GLY A 1 147 ? -15.128 10.947 15.492 1.00 82.06 147 GLY A O 1
ATOM 1198 N N . ARG A 1 148 ? -13.966 10.735 13.595 1.00 82.44 148 ARG A N 1
ATOM 1199 C CA . ARG A 1 148 ? -14.744 9.591 13.084 1.00 82.44 148 ARG A CA 1
ATOM 1200 C C . ARG A 1 148 ? -14.458 8.315 13.876 1.00 82.44 148 ARG A C 1
ATOM 1202 O O . ARG A 1 148 ? -13.298 8.033 14.173 1.00 82.44 148 ARG A O 1
ATOM 1209 N N . ASP A 1 149 ? -15.486 7.518 14.132 1.00 83.06 149 ASP A N 1
ATOM 1210 C CA . ASP A 1 149 ? -15.307 6.180 14.694 1.00 83.06 149 ASP A CA 1
ATOM 1211 C C . ASP A 1 149 ? -14.527 5.272 13.720 1.00 83.06 149 ASP A C 1
ATOM 1213 O O . ASP A 1 149 ? -14.702 5.341 12.501 1.00 83.06 149 ASP A O 1
ATOM 1217 N N . MET A 1 150 ? -13.638 4.449 14.269 1.00 80.19 150 MET A N 1
ATOM 1218 C CA . MET A 1 150 ? -12.814 3.472 13.550 1.00 80.19 150 MET A CA 1
ATOM 1219 C C . MET A 1 150 ? -13.260 2.030 13.795 1.00 80.19 150 MET A C 1
ATOM 1221 O O . MET A 1 150 ? -12.612 1.096 13.315 1.00 80.19 150 MET A O 1
ATOM 1225 N N . GLY A 1 151 ? -14.351 1.835 14.534 1.00 75.38 151 GLY A N 1
ATOM 1226 C CA . GLY A 1 151 ? -14.714 0.540 15.085 1.00 75.38 151 GLY A CA 1
ATOM 1227 C C . GLY A 1 151 ? -13.933 0.240 16.363 1.00 75.38 151 GLY A C 1
ATOM 1228 O O . GLY A 1 151 ? -13.206 1.077 16.900 1.00 75.38 151 GLY A O 1
ATOM 1229 N N . ARG A 1 152 ? -14.107 -0.976 16.883 1.00 71.62 152 ARG A N 1
ATOM 1230 C CA . ARG A 1 152 ? -13.585 -1.345 18.203 1.00 71.62 152 ARG A CA 1
ATOM 1231 C C . ARG A 1 152 ? -12.064 -1.563 18.192 1.00 71.62 152 ARG A C 1
ATOM 1233 O O . ARG A 1 152 ? -11.478 -1.871 17.155 1.00 71.62 152 ARG A O 1
ATOM 1240 N N . TYR A 1 153 ? -11.490 -1.373 19.386 1.00 60.75 153 TYR A N 1
ATOM 1241 C CA . TYR A 1 153 ? -10.164 -1.763 19.887 1.00 60.75 153 TYR A CA 1
ATOM 1242 C C . TYR A 1 153 ? -9.102 -2.123 18.828 1.00 60.75 153 TYR A C 1
ATOM 1244 O O . TYR A 1 153 ? -9.109 -3.212 18.270 1.00 60.75 153 TYR A O 1
ATOM 1252 N N . MET A 1 154 ? -8.114 -1.240 18.630 1.00 70.00 154 MET A N 1
ATOM 1253 C CA . MET A 1 154 ? -6.898 -1.545 17.851 1.00 70.00 154 MET A CA 1
ATOM 1254 C C . MET A 1 154 ? -5.821 -2.273 18.672 1.00 70.00 154 MET A C 1
ATOM 1256 O O . MET A 1 154 ? -4.734 -2.506 18.157 1.00 70.00 154 MET A O 1
ATOM 1260 N N . TYR A 1 155 ? -6.090 -2.631 19.935 1.00 64.69 155 TYR A N 1
ATOM 1261 C CA . TYR A 1 155 ? -5.102 -3.251 20.831 1.00 64.69 155 TYR A CA 1
ATOM 1262 C C . TYR A 1 155 ? -4.455 -4.498 20.225 1.00 64.69 155 TYR A C 1
ATOM 1264 O O . TYR A 1 155 ? -3.234 -4.608 20.244 1.00 64.69 155 TYR A O 1
ATOM 1272 N N . ASP A 1 156 ? -5.238 -5.356 19.572 1.00 67.19 156 ASP A N 1
ATOM 1273 C CA . ASP A 1 156 ? -4.720 -6.565 18.918 1.00 67.19 156 ASP A CA 1
ATOM 1274 C C . ASP A 1 156 ? -3.768 -6.250 17.748 1.00 67.19 156 ASP A C 1
ATOM 1276 O O . ASP A 1 156 ? -2.959 -7.087 17.358 1.00 67.19 156 ASP A O 1
ATOM 1280 N N . ARG A 1 157 ? -3.834 -5.031 17.192 1.00 76.38 157 ARG A N 1
ATOM 1281 C CA . ARG A 1 157 ? -2.932 -4.533 16.140 1.00 76.38 157 ARG A CA 1
ATOM 1282 C C . ARG A 1 157 ? -1.721 -3.787 16.693 1.00 76.38 157 ARG A C 1
ATOM 1284 O O . ARG A 1 157 ? -0.695 -3.756 16.027 1.00 76.38 157 ARG A O 1
ATOM 1291 N N . LEU A 1 158 ? -1.819 -3.232 17.900 1.00 68.81 158 LEU A N 1
ATOM 1292 C CA . LEU A 1 158 ? -0.725 -2.523 18.575 1.00 68.81 158 LEU A CA 1
ATOM 1293 C C . LEU A 1 158 ? 0.300 -3.473 19.223 1.00 68.81 158 LEU A C 1
ATOM 1295 O O . LEU A 1 158 ? 1.401 -3.040 19.543 1.00 68.81 158 LEU A O 1
ATOM 1299 N N . ILE A 1 159 ? -0.050 -4.750 19.423 1.00 57.09 159 ILE A N 1
ATOM 1300 C CA . ILE A 1 159 ? 0.773 -5.746 20.141 1.00 57.09 159 ILE A CA 1
ATOM 1301 C C . ILE A 1 159 ? 1.653 -6.589 19.191 1.00 57.09 159 ILE A C 1
ATOM 1303 O O . ILE A 1 159 ? 2.455 -7.394 19.648 1.00 57.09 159 ILE A O 1
ATOM 1307 N N . VAL A 1 160 ? 1.562 -6.417 17.867 1.00 52.09 160 VAL A N 1
ATOM 1308 C CA . VAL A 1 160 ? 2.290 -7.260 16.886 1.00 52.09 160 VAL A CA 1
ATOM 1309 C C . VAL A 1 160 ? 3.768 -6.839 16.712 1.00 52.09 160 VAL A C 1
ATOM 1311 O O . VAL A 1 160 ? 4.312 -6.905 15.612 1.00 52.09 160 VAL A O 1
ATOM 1314 N N . LEU A 1 161 ? 4.431 -6.403 17.788 1.00 45.03 161 LEU A N 1
ATOM 1315 C CA . LEU A 1 161 ? 5.871 -6.112 17.830 1.00 45.03 161 LEU A CA 1
ATOM 1316 C C . LEU A 1 161 ? 6.597 -7.093 18.752 1.00 45.03 161 LEU A C 1
ATOM 1318 O O . LEU A 1 161 ? 6.188 -7.205 19.929 1.00 45.03 161 LEU A O 1
#

pLDDT: mean 91.43, std 9.34, range [45.03, 98.44]

Radius of gyration: 17.07 Å; Cα contacts (8 Å, |Δi|>4): 174; chains: 1; bounding box: 45×36×47 Å

Organism: Amphimedon queenslandica (NCBI:txid400682)

Secondary structure (DSSP, 8-state):
--S----PPPSSEEEEE-TT--EEEEEPPHHHHHH-S-TTS-EE-SB--SSS----HHHHHHTT-S-TT--SSSSHHHHHHHHHHHTT---EE-TT--------SS--S--TT-HHHHHHHHHHHHHHHH-GGGHHHHHHH-GGGTT----S--HHHHT--

Nearest PDB structures (foldseek):
  2ffu-assembly1_A  TM=9.785E-01  e=1.536E-16  Homo sapiens
  6nqt-assembly3_E-2  TM=9.733E-01  e=1.625E-16  Homo sapiens
  4d0z-assembly1_B  TM=9.798E-01  e=2.686E-16  Homo sapiens
  4d0z-assembly5_F  TM=9.799E-01  e=3.552E-16  Homo sapiens
  6nqt-assembly1_A  TM=9.758E-01  e=1.284E-15  Homo sapiens

Foldseek 3Di:
DPPPDDDDDDLQWAWDADLLRDIDTDGDDPVRVVPDPDSQDKDFHLFDPPPDDDDDPVVCVLLPNFDPLQDDDALRRLLVSLSQVVVPHTDIDGSVDDDDDDDDPDDPDDDDVDPVLSNLLNNLLSCVQRVVVSCVSNCVVPVVSPPDDNDDDCPVSNPSD

Solvent-accessible surface area (backbone atoms only — not comparable to full-atom values): 10280 Å² total; per-residue (Å²): 143,84,80,81,74,89,73,88,74,78,84,59,60,36,33,39,66,50,59,65,73,45,83,42,77,40,69,64,51,74,70,58,56,71,69,53,90,51,90,58,52,71,38,80,26,78,28,55,91,55,90,78,86,87,74,60,69,65,60,42,54,76,73,57,62,71,73,84,81,51,52,101,54,59,31,62,29,55,37,55,29,49,50,36,49,76,72,76,50,81,48,70,48,51,64,81,68,83,80,92,76,90,86,68,98,67,80,95,70,88,48,87,86,34,63,69,50,36,26,46,34,20,39,48,53,31,30,73,70,72,35,70,78,58,30,56,50,29,40,66,62,35,55,84,57,60,94,55,79,63,73,80,79,63,61,83,68,70,61,81,116

Sequence (161 aa):
MDTFDYIGASSELRGGFDWSLHFKWDGFTPAQRAKRKSPIEPIKTPMIAGGLFSINRQRFIETGKYDDQMDIWGGENFEISFRTWMCGGSLEIIPCSRVGHVFRKRHPYVFPGGNAMTYMKNTKRAAEVWMDNYKDYYYSARPSAKGRDMGRYMYDRLIVL